Protein AF-A0A7I9VIJ0-F1 (afdb_monomer_lite)

Radius of gyration: 20.35 Å; chains: 1; bounding box: 54×64×34 Å

Foldseek 3Di:
DDDDDDDDDDPDDPPPDDDDPVVVVCLPLVVDLQWHKDQDPDPDDRIDIDGNVPDDDFDPDPVRDDDDPDDDDPLRVQVVVQSNVCVVVVDGDCPGPVVVVNVVVVPDDD

Sequence (110 aa):
MTNLSTESDQAQNGKRAGWPEAFVRRISRGEYPQYAYDRLPIGGSSESILRLDHTQPIGNDPASYKMTDFELTPEALGVIDEWFAWLVMGTVNPDGVLEMLASDLAALPD

Organism: NCBI:txid2590199

Structure (mmCIF, N/CA/C/O backbone):
data_AF-A0A7I9VIJ0-F1
#
_entry.id   AF-A0A7I9VIJ0-F1
#
loop_
_atom_site.group_PDB
_atom_site.id
_atom_site.type_symbol
_atom_site.label_atom_id
_atom_site.label_alt_id
_atom_site.label_comp_id
_atom_site.label_asym_id
_atom_site.label_entity_id
_atom_site.label_seq_id
_atom_site.pdbx_PDB_ins_code
_atom_site.Cartn_x
_atom_site.Cartn_y
_atom_site.Cartn_z
_atom_site.occupancy
_atom_site.B_iso_or_equiv
_atom_site.auth_seq_id
_atom_site.auth_comp_id
_atom_site.auth_asym_id
_atom_site.auth_atom_id
_atom_site.pdbx_PDB_model_num
ATOM 1 N N . MET A 1 1 ? -34.504 -48.848 7.688 1.00 40.22 1 MET A N 1
ATOM 2 C CA . MET A 1 1 ? -34.583 -48.074 8.942 1.00 40.22 1 MET A CA 1
ATOM 3 C C . MET A 1 1 ? -33.258 -48.243 9.658 1.00 40.22 1 MET A C 1
ATOM 5 O O . MET A 1 1 ? -33.040 -49.283 10.260 1.00 40.22 1 MET A O 1
ATOM 9 N N . THR A 1 2 ? -32.366 -47.265 9.526 1.00 36.44 2 THR A N 1
ATOM 10 C CA . THR A 1 2 ? -31.107 -47.209 10.276 1.00 36.44 2 THR A CA 1
ATOM 11 C C . THR A 1 2 ? -31.065 -45.828 10.906 1.00 36.44 2 THR A C 1
ATOM 13 O O . THR A 1 2 ? -31.020 -44.829 10.193 1.00 36.44 2 THR A O 1
ATOM 16 N N . ASN A 1 3 ? -31.200 -45.790 12.228 1.00 40.66 3 ASN A N 1
ATOM 17 C CA . ASN A 1 3 ? -31.141 -44.571 13.021 1.00 40.66 3 ASN A CA 1
ATOM 18 C C . ASN A 1 3 ? -29.702 -44.044 13.017 1.00 40.66 3 ASN A C 1
ATOM 20 O O . ASN A 1 3 ? -28.790 -44.783 13.386 1.00 40.66 3 ASN A O 1
ATOM 24 N N . LEU A 1 4 ? -29.515 -42.779 12.641 1.00 42.81 4 LEU A N 1
ATOM 25 C CA . LEU A 1 4 ? -28.336 -42.010 13.028 1.00 42.81 4 LEU A CA 1
ATOM 26 C C . LEU A 1 4 ? -28.775 -41.030 14.116 1.00 42.81 4 LEU A C 1
ATOM 28 O O . LEU A 1 4 ? -29.513 -40.080 13.859 1.00 42.81 4 LEU A O 1
ATOM 32 N N . SER A 1 5 ?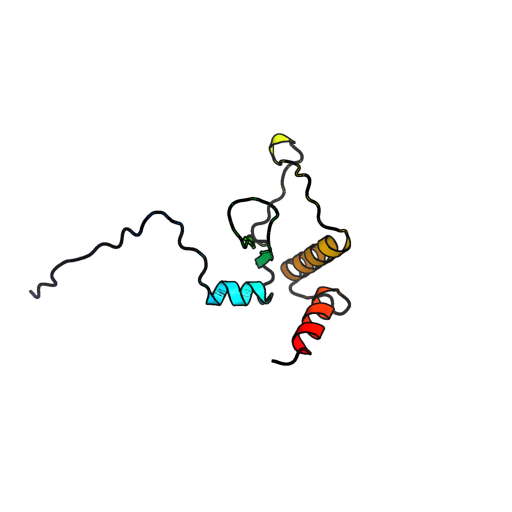 -28.365 -41.337 15.340 1.00 40.59 5 SER A N 1
ATOM 33 C CA . SER A 1 5 ? -28.497 -40.487 16.512 1.00 40.59 5 SER A CA 1
ATOM 34 C C . SER A 1 5 ? -27.597 -39.257 16.364 1.00 40.59 5 SER A C 1
ATOM 36 O O . SER A 1 5 ? -26.396 -39.398 16.173 1.00 40.59 5 SER A O 1
ATOM 38 N N . THR A 1 6 ? -28.244 -38.094 16.398 1.00 40.00 6 THR A N 1
ATOM 39 C CA . THR A 1 6 ? -28.011 -36.948 17.292 1.00 40.00 6 THR A CA 1
ATOM 40 C C . THR A 1 6 ? -26.592 -36.399 17.515 1.00 40.00 6 THR A C 1
ATOM 42 O O . THR A 1 6 ? -25.664 -37.124 17.851 1.00 40.00 6 THR A O 1
ATOM 45 N N . GLU A 1 7 ? -26.567 -35.057 17.515 1.00 37.03 7 GLU A N 1
ATOM 46 C CA . GLU A 1 7 ? -25.622 -34.139 18.176 1.00 37.03 7 GLU A CA 1
ATOM 47 C C . GLU A 1 7 ? -24.312 -33.841 17.421 1.00 37.03 7 GLU A C 1
ATOM 49 O O . GLU A 1 7 ? -23.672 -34.711 16.852 1.00 37.03 7 GLU A O 1
ATOM 54 N N . SER A 1 8 ? -23.854 -32.592 17.318 1.00 34.00 8 SER A N 1
ATOM 55 C CA . SER A 1 8 ? -24.133 -31.427 18.165 1.00 34.00 8 SER A CA 1
ATOM 56 C C . SER A 1 8 ? -23.633 -30.144 17.499 1.00 34.00 8 SER A C 1
ATOM 58 O O . SER A 1 8 ? -22.595 -30.136 16.839 1.00 34.00 8 SER A O 1
ATOM 60 N N . ASP A 1 9 ? -24.396 -29.079 17.732 1.00 47.09 9 ASP A N 1
ATOM 61 C CA . ASP A 1 9 ? -23.999 -27.677 17.839 1.00 47.09 9 ASP A CA 1
ATOM 62 C C 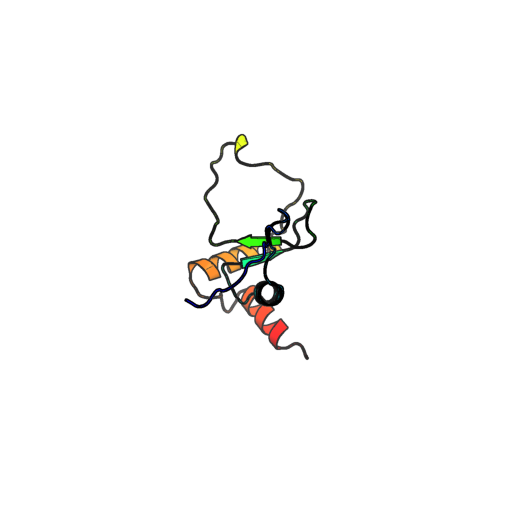. ASP A 1 9 ? -22.513 -27.334 17.671 1.00 47.09 9 ASP A C 1
ATOM 64 O O . ASP A 1 9 ? -21.652 -27.728 18.460 1.00 47.09 9 ASP A O 1
ATOM 68 N N . GLN A 1 10 ? -22.259 -26.396 16.762 1.00 40.25 10 GLN A N 1
ATOM 69 C CA . GLN A 1 10 ? -21.244 -25.369 16.971 1.00 40.25 10 GLN A CA 1
ATOM 70 C C . GLN A 1 10 ? -21.854 -24.005 16.630 1.00 40.25 10 GLN A C 1
ATOM 72 O O . GLN A 1 10 ? -21.531 -23.374 15.627 1.00 40.25 10 GLN A O 1
ATOM 77 N N . ALA A 1 11 ? -22.727 -23.526 17.516 1.00 45.03 11 ALA A N 1
ATOM 78 C CA . ALA A 1 11 ? -22.839 -22.097 17.767 1.00 45.03 11 ALA A CA 1
ATOM 79 C C . ALA A 1 11 ? -21.517 -21.633 18.406 1.00 45.03 11 ALA A C 1
ATOM 81 O O . ALA A 1 11 ? -21.378 -21.577 19.627 1.00 45.03 11 ALA A O 1
ATOM 82 N N . GLN A 1 12 ? -20.499 -21.360 17.588 1.00 39.22 12 GLN A N 1
ATOM 83 C CA . GLN A 1 12 ? -19.275 -20.739 18.079 1.00 39.22 12 GLN A CA 1
ATOM 84 C C . GLN A 1 12 ? -19.517 -19.240 18.255 1.00 39.22 12 GLN A C 1
ATOM 86 O O . GLN A 1 12 ? -19.671 -18.502 17.288 1.00 39.22 12 GLN A O 1
ATOM 91 N N . ASN A 1 13 ? -19.608 -18.844 19.528 1.00 41.22 13 ASN A N 1
ATOM 92 C CA . ASN A 1 13 ? -19.173 -17.574 20.112 1.00 41.22 13 ASN A CA 1
ATOM 93 C C . ASN A 1 13 ? -18.913 -16.453 19.087 1.00 41.22 13 ASN A C 1
ATOM 95 O O . ASN A 1 13 ? -17.933 -16.523 18.355 1.00 41.22 13 ASN A O 1
ATOM 99 N N . GLY A 1 14 ? -19.745 -15.405 19.082 1.00 44.69 14 GLY A N 1
ATOM 100 C CA . GLY A 1 14 ? -19.776 -14.299 18.106 1.00 44.69 1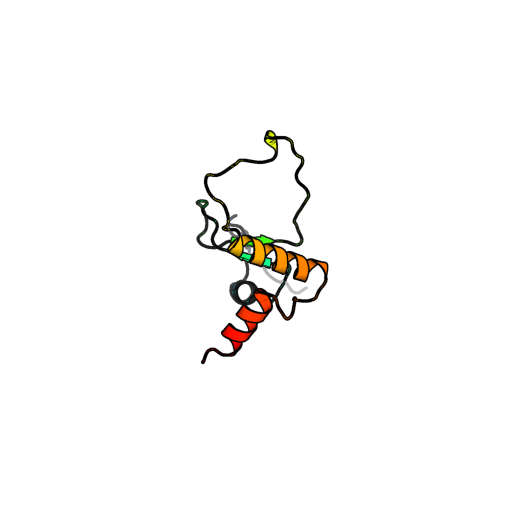4 GLY A CA 1
ATOM 101 C C . GLY A 1 14 ? -18.515 -13.426 17.956 1.00 44.69 14 GLY A C 1
ATOM 102 O O . GLY A 1 14 ? -18.609 -12.292 17.487 1.00 44.69 14 GLY A O 1
ATOM 103 N N . LYS A 1 15 ? -17.326 -13.920 18.315 1.00 52.19 15 LYS A N 1
ATOM 104 C CA . LYS A 1 15 ? -16.056 -13.428 17.783 1.00 52.19 15 LYS A CA 1
ATOM 105 C C . LYS A 1 15 ? -15.993 -13.800 16.306 1.00 52.19 15 LYS A C 1
ATOM 107 O O . LYS A 1 15 ? -15.990 -14.976 15.959 1.00 52.19 15 LYS A O 1
ATOM 112 N N . ARG A 1 16 ? -15.937 -12.787 15.437 1.00 56.81 16 ARG A N 1
ATOM 113 C CA . ARG A 1 16 ? -15.677 -12.972 14.004 1.00 56.81 16 ARG A CA 1
ATOM 114 C C . ARG A 1 16 ? -14.499 -13.935 13.844 1.00 56.81 16 ARG A C 1
ATOM 116 O O . ARG A 1 16 ? -13.432 -13.672 14.399 1.00 56.81 16 ARG A O 1
ATOM 123 N N . ALA A 1 17 ? -14.702 -15.035 13.122 1.00 68.69 17 ALA A N 1
ATOM 124 C CA . ALA A 1 17 ? -13.601 -15.892 12.716 1.00 68.69 17 ALA A CA 1
ATOM 125 C C . ALA A 1 17 ? -12.618 -15.017 11.923 1.00 68.69 17 ALA A C 1
ATOM 127 O O . ALA A 1 17 ? -13.006 -14.379 10.942 1.00 68.69 17 ALA A O 1
ATOM 128 N N . GLY A 1 18 ? -11.391 -14.886 12.425 1.00 82.69 18 GLY A N 1
ATOM 129 C CA . GLY A 1 18 ? -10.334 -14.144 11.745 1.00 82.69 18 GLY A CA 1
ATOM 130 C C . GLY A 1 18 ? -9.916 -14.829 10.443 1.00 82.69 18 GLY A C 1
ATOM 131 O O . GLY A 1 18 ? -10.418 -15.895 10.083 1.00 82.69 18 GLY A O 1
ATOM 132 N N . TRP A 1 19 ? -8.969 -14.223 9.735 1.00 89.25 19 TRP A N 1
ATOM 133 C CA . TRP A 1 19 ? -8.374 -14.839 8.552 1.00 89.25 19 TRP A CA 1
ATOM 134 C C . TRP A 1 19 ? -7.539 -16.072 8.938 1.00 89.25 19 TRP A C 1
ATOM 136 O O . TRP A 1 19 ? -6.883 -16.051 9.981 1.00 89.25 19 TRP A O 1
ATOM 146 N N . PRO A 1 20 ? -7.512 -17.135 8.112 1.00 92.50 20 PRO A N 1
ATOM 147 C CA . PRO A 1 20 ? -6.610 -18.262 8.335 1.00 92.50 20 PRO A CA 1
ATOM 148 C C . PRO A 1 20 ? -5.147 -17.803 8.348 1.00 92.50 20 PRO A C 1
ATOM 150 O O . PRO A 1 20 ? -4.721 -17.092 7.442 1.00 92.50 20 PRO A O 1
ATOM 153 N N . GLU A 1 21 ? -4.352 -18.247 9.320 1.00 92.25 21 GLU A N 1
ATOM 154 C CA . GLU A 1 21 ? -2.961 -17.794 9.506 1.00 92.25 21 GLU A CA 1
ATOM 155 C C . GLU A 1 21 ? -2.084 -18.019 8.264 1.00 92.25 21 GLU A C 1
ATOM 157 O O . GLU A 1 21 ? -1.346 -17.131 7.838 1.00 92.25 21 GLU A O 1
ATOM 162 N N . ALA A 1 22 ? -2.234 -19.176 7.611 1.00 94.06 22 ALA A N 1
ATOM 163 C CA . ALA A 1 22 ? -1.537 -19.472 6.362 1.00 94.06 22 ALA A CA 1
ATOM 164 C C . ALA A 1 22 ? -1.868 -18.459 5.254 1.00 94.06 22 ALA A C 1
ATOM 166 O O . ALA A 1 22 ? -1.011 -18.142 4.437 1.00 94.06 22 ALA A O 1
ATOM 167 N N . PHE A 1 23 ? -3.092 -17.930 5.231 1.00 94.88 23 PHE A N 1
ATOM 168 C CA . PHE A 1 23 ? -3.497 -16.908 4.274 1.00 94.88 23 PHE A CA 1
ATOM 169 C C . PHE A 1 23 ? -2.953 -15.525 4.654 1.00 94.88 23 PHE A C 1
ATOM 171 O O . PHE A 1 23 ? -2.434 -14.826 3.787 1.00 94.88 23 PHE A O 1
ATOM 178 N N . VAL A 1 24 ? -2.969 -15.171 5.945 1.00 93.50 24 VAL A N 1
ATOM 179 C CA . VAL A 1 24 ? -2.347 -13.933 6.454 1.00 93.50 24 VAL A CA 1
ATOM 180 C C . VAL A 1 24 ? -0.865 -13.873 6.082 1.00 93.50 24 VAL A C 1
ATOM 182 O O . VAL A 1 24 ? -0.416 -12.855 5.567 1.00 93.50 24 VAL A O 1
ATOM 185 N N . ARG A 1 25 ? -0.124 -14.980 6.237 1.00 93.06 25 ARG A N 1
ATOM 186 C CA . ARG A 1 25 ? 1.299 -15.067 5.860 1.00 93.06 25 ARG A CA 1
ATOM 187 C C . ARG A 1 25 ? 1.545 -14.807 4.370 1.00 93.06 25 ARG A C 1
ATOM 189 O O . ARG A 1 25 ? 2.585 -14.270 4.006 1.00 93.06 25 ARG A O 1
ATOM 196 N N . ARG A 1 26 ? 0.625 -15.218 3.498 1.00 94.75 26 ARG A N 1
ATOM 197 C CA . ARG A 1 26 ? 0.737 -14.984 2.049 1.00 94.75 26 ARG A CA 1
ATOM 198 C C . ARG A 1 26 ? 0.436 -13.529 1.703 1.00 94.75 26 ARG A C 1
ATOM 200 O O . ARG A 1 26 ? 1.159 -12.920 0.923 1.00 94.75 26 ARG A O 1
ATOM 207 N N . ILE A 1 27 ? -0.578 -12.946 2.347 1.00 95.06 27 ILE A N 1
ATOM 208 C CA . ILE A 1 27 ? -0.883 -11.516 2.222 1.00 95.06 27 ILE A CA 1
ATOM 209 C C . ILE A 1 27 ? 0.297 -10.664 2.703 1.00 95.06 27 ILE A C 1
ATOM 211 O O . ILE A 1 27 ? 0.701 -9.745 2.001 1.00 95.06 27 ILE A O 1
ATOM 215 N N . SER A 1 28 ? 0.897 -10.984 3.854 1.00 91.00 28 SER A N 1
ATOM 216 C CA . SER A 1 28 ? 2.034 -10.223 4.396 1.00 91.00 28 SER A CA 1
ATOM 217 C C . SER A 1 28 ? 3.294 -10.301 3.529 1.00 91.00 28 SER A C 1
ATOM 219 O O . SER A 1 28 ? 4.225 -9.533 3.736 1.00 91.00 28 SER A O 1
ATOM 221 N N . ARG A 1 29 ? 3.348 -11.244 2.582 1.00 90.44 29 ARG A N 1
ATOM 222 C CA . ARG A 1 29 ? 4.413 -11.383 1.579 1.00 90.44 29 ARG A CA 1
ATOM 223 C C . ARG A 1 29 ? 4.092 -10.674 0.264 1.00 90.44 29 ARG A C 1
ATOM 225 O O . ARG A 1 29 ? 4.862 -10.793 -0.678 1.00 90.44 29 ARG A O 1
ATOM 232 N N . GLY A 1 30 ? 2.953 -9.989 0.186 1.00 91.19 30 GLY A N 1
ATOM 233 C CA . GLY A 1 30 ? 2.521 -9.317 -1.030 1.00 91.19 30 GLY A CA 1
ATOM 234 C C . GLY A 1 30 ? 2.174 -10.279 -2.162 1.00 91.19 30 GLY A C 1
ATOM 235 O O . GLY A 1 30 ? 2.304 -9.904 -3.312 1.00 91.19 30 GLY A O 1
ATOM 236 N N . GLU A 1 31 ? 1.718 -11.510 -1.889 1.00 93.06 31 GLU A N 1
ATOM 237 C CA . GLU A 1 31 ? 1.327 -12.452 -2.961 1.00 93.06 31 GLU A CA 1
ATOM 238 C C . GLU A 1 31 ? 0.053 -12.024 -3.720 1.00 93.06 31 GLU A C 1
ATOM 240 O O . GLU A 1 31 ? -0.313 -12.632 -4.727 1.00 93.06 31 GLU A O 1
ATOM 245 N N . TYR A 1 32 ? -0.656 -11.012 -3.216 1.00 95.19 32 TYR A N 1
ATOM 246 C CA . TYR A 1 32 ? -1.984 -10.624 -3.669 1.00 95.19 32 TYR A CA 1
ATOM 247 C C . TYR A 1 32 ? -2.131 -9.099 -3.713 1.00 95.19 32 TYR A C 1
ATOM 249 O O . TYR A 1 32 ? -2.225 -8.486 -2.649 1.00 95.19 32 TYR A O 1
ATOM 257 N N . PRO A 1 33 ? -2.250 -8.470 -4.895 1.00 95.44 33 PRO A N 1
ATOM 258 C CA . PRO A 1 33 ? -2.370 -7.015 -4.985 1.00 95.44 33 PRO A CA 1
ATOM 259 C C . PRO A 1 33 ? -3.636 -6.464 -4.316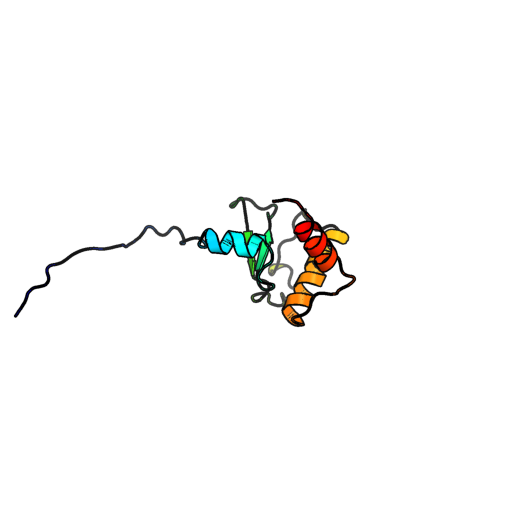 1.00 95.44 33 PRO A C 1
ATOM 261 O O . PRO A 1 33 ? -3.652 -5.328 -3.854 1.00 95.44 33 PRO A O 1
ATOM 264 N N . GLN A 1 34 ? -4.706 -7.259 -4.215 1.00 97.06 34 GLN A N 1
ATOM 265 C CA . GLN A 1 34 ? -5.963 -6.836 -3.593 1.00 97.06 34 GLN A CA 1
ATOM 266 C C . GLN A 1 34 ? -5.875 -6.652 -2.069 1.00 97.06 34 GLN A C 1
ATOM 268 O O . GLN A 1 34 ? -6.778 -6.060 -1.472 1.00 97.06 34 GLN A O 1
ATOM 273 N N . TYR A 1 35 ? -4.814 -7.162 -1.436 1.00 96.06 35 TYR A N 1
ATOM 274 C CA . TYR A 1 35 ? -4.627 -7.101 0.006 1.00 96.06 35 TYR A CA 1
ATOM 275 C C . TYR A 1 35 ? -3.324 -6.386 0.351 1.00 96.06 35 TYR A C 1
ATOM 277 O O . TYR A 1 35 ? -2.259 -6.797 -0.094 1.00 96.06 35 TYR A O 1
ATOM 285 N N . ALA A 1 36 ? -3.405 -5.378 1.216 1.00 92.62 36 ALA A N 1
ATOM 286 C CA . ALA A 1 36 ? -2.233 -4.796 1.860 1.00 92.62 36 ALA A CA 1
ATOM 287 C C . ALA A 1 36 ? -2.247 -5.151 3.349 1.00 92.62 36 ALA A C 1
ATOM 289 O O . ALA A 1 36 ? -3.262 -4.994 4.031 1.00 92.62 36 ALA A O 1
ATOM 290 N N . TYR A 1 37 ? -1.130 -5.674 3.843 1.00 92.69 37 TYR A N 1
ATOM 291 C CA . TYR A 1 37 ? -0.934 -5.952 5.260 1.00 92.69 37 TYR A CA 1
ATOM 292 C C . TYR A 1 37 ? -0.273 -4.745 5.920 1.00 92.69 37 TYR A C 1
ATOM 294 O O . TYR A 1 37 ? 0.788 -4.316 5.475 1.00 92.69 37 TYR A O 1
ATOM 302 N N . ASP A 1 38 ? -0.884 -4.215 6.976 1.00 90.00 38 ASP A N 1
ATOM 303 C CA . ASP A 1 38 ? -0.420 -2.990 7.624 1.00 90.00 38 ASP A CA 1
ATOM 304 C C . ASP A 1 38 ? -0.685 -2.989 9.140 1.00 90.00 38 ASP A C 1
ATOM 306 O O . ASP A 1 38 ? -1.473 -3.778 9.671 1.00 90.00 38 ASP A O 1
ATOM 310 N N . ARG A 1 39 ? -0.032 -2.075 9.857 1.00 89.06 39 ARG A N 1
ATOM 311 C CA . ARG A 1 39 ? -0.258 -1.776 11.271 1.00 89.06 39 ARG A CA 1
ATOM 312 C C . ARG A 1 39 ? -0.780 -0.355 11.412 1.00 89.06 39 ARG A C 1
ATOM 314 O O . ARG A 1 39 ? -0.022 0.594 11.587 1.00 89.06 39 ARG A O 1
ATOM 321 N N . LEU A 1 40 ? -2.103 -0.231 11.378 1.00 87.81 40 LEU A N 1
ATOM 322 C CA . LEU A 1 40 ? -2.754 1.066 11.490 1.00 87.81 40 LEU A CA 1
ATOM 323 C C . LEU A 1 40 ? -2.531 1.686 12.883 1.00 87.81 40 LEU A C 1
ATOM 325 O O . LEU A 1 40 ? -2.634 0.980 13.890 1.00 87.81 40 LEU A O 1
ATOM 329 N N . PRO A 1 41 ? -2.330 3.011 12.976 1.00 86.12 41 PRO A N 1
ATOM 330 C CA . PRO A 1 41 ? -2.135 3.725 14.239 1.00 86.12 41 PRO A CA 1
ATOM 331 C C . PRO A 1 41 ? -3.461 3.957 14.993 1.00 86.12 41 PRO A C 1
ATOM 333 O O . PRO A 1 41 ? -3.695 5.005 15.591 1.00 86.12 41 PRO A O 1
ATOM 336 N N . ILE A 1 42 ? -4.367 2.978 14.953 1.00 82.00 42 ILE A N 1
ATOM 337 C CA . ILE A 1 42 ? -5.668 2.998 15.624 1.00 82.00 42 ILE A CA 1
ATOM 338 C C . ILE A 1 42 ? -5.759 1.810 16.584 1.00 82.00 42 ILE A C 1
ATOM 340 O O . ILE A 1 42 ? -5.297 0.711 16.292 1.00 82.00 42 ILE A O 1
ATOM 344 N N . GLY A 1 43 ? -6.344 2.024 17.763 1.00 76.81 43 GLY A N 1
ATOM 345 C CA . GLY A 1 43 ? -6.486 0.959 18.755 1.00 76.81 43 GLY A CA 1
ATOM 346 C C . GLY A 1 43 ? -7.403 -0.172 18.272 1.00 76.81 43 GLY A C 1
ATOM 347 O O . GLY A 1 43 ? -8.401 0.076 17.600 1.00 76.81 43 GLY A O 1
ATOM 348 N N . GLY A 1 44 ? -7.096 -1.413 18.659 1.00 75.94 44 GLY A N 1
ATOM 349 C CA . GLY A 1 44 ? -8.001 -2.561 18.509 1.00 75.94 44 GLY A CA 1
ATOM 350 C C . GLY A 1 44 ? -7.338 -3.846 18.014 1.00 75.94 44 GLY A C 1
ATOM 351 O O . GLY A 1 44 ? -7.632 -4.912 18.548 1.00 75.94 44 GLY A O 1
ATOM 352 N N . SER A 1 45 ? -6.430 -3.757 17.041 1.00 78.25 45 SER A N 1
ATOM 353 C CA . SER A 1 45 ? -5.703 -4.905 16.480 1.00 78.25 45 SER A CA 1
ATOM 354 C C . SER A 1 45 ? -4.224 -4.572 16.322 1.00 78.25 45 SER A C 1
ATOM 356 O O . SER A 1 45 ? -3.878 -3.425 16.061 1.00 78.25 45 SER A O 1
ATOM 358 N N . SER A 1 46 ? -3.350 -5.571 16.460 1.00 82.12 46 SER A N 1
ATOM 359 C CA . SER A 1 46 ? -1.918 -5.424 16.172 1.00 82.12 46 SER A CA 1
ATOM 360 C C . SER A 1 46 ? -1.618 -5.376 14.674 1.00 82.12 46 SER A C 1
ATOM 362 O O . SER A 1 46 ? -0.545 -4.928 14.284 1.00 82.12 46 SER A O 1
ATOM 364 N N . GLU A 1 47 ? -2.537 -5.882 13.850 1.00 89.06 47 GLU A N 1
ATOM 365 C CA . GLU A 1 47 ? -2.359 -6.104 12.415 1.00 89.06 47 GLU A CA 1
ATOM 366 C C . GLU A 1 47 ? -3.683 -5.863 11.688 1.00 89.06 47 GLU A C 1
ATOM 368 O O . GLU A 1 47 ? -4.765 -6.153 12.211 1.00 89.06 47 GLU A O 1
ATOM 373 N N . SER A 1 48 ? -3.606 -5.317 10.483 1.00 90.75 48 SER A N 1
ATOM 374 C CA . SER A 1 48 ? -4.747 -4.976 9.642 1.00 90.75 48 SER A CA 1
ATOM 375 C C . SER A 1 48 ? -4.517 -5.501 8.231 1.00 90.75 48 SER A C 1
ATOM 377 O O . SER A 1 48 ? -3.438 -5.354 7.670 1.00 90.75 48 SER A O 1
ATOM 379 N N . ILE A 1 49 ? -5.553 -6.105 7.649 1.00 93.19 49 ILE A N 1
ATOM 380 C CA . ILE A 1 49 ? -5.582 -6.445 6.225 1.00 93.19 49 ILE A CA 1
ATOM 381 C C . ILE A 1 49 ? -6.510 -5.443 5.548 1.00 93.19 49 ILE A C 1
ATOM 383 O O . ILE A 1 49 ? -7.725 -5.464 5.767 1.00 93.19 49 ILE A O 1
ATOM 387 N N . LEU A 1 50 ? -5.929 -4.562 4.741 1.00 92.69 50 LEU A N 1
ATOM 388 C CA . LEU A 1 50 ? -6.640 -3.594 3.920 1.00 92.69 50 LEU A CA 1
ATOM 389 C C . LEU A 1 50 ? -7.077 -4.274 2.622 1.00 92.69 50 LEU A C 1
ATOM 391 O O . LEU A 1 50 ? -6.276 -4.924 1.953 1.00 92.69 50 LEU A O 1
ATOM 395 N N . ARG A 1 51 ? -8.356 -4.128 2.267 1.00 94.75 51 ARG A N 1
ATOM 396 C CA . ARG A 1 51 ? -8.927 -4.653 1.021 1.00 94.75 51 ARG A CA 1
ATOM 397 C C . ARG A 1 51 ? -9.001 -3.553 -0.022 1.00 94.75 51 ARG A C 1
ATOM 399 O O . ARG A 1 51 ? -9.961 -2.784 -0.046 1.00 94.75 51 ARG A O 1
ATOM 406 N N . LEU A 1 52 ? -7.978 -3.476 -0.861 1.00 94.06 52 LEU A N 1
ATOM 407 C CA . LEU A 1 52 ? -7.848 -2.423 -1.865 1.00 94.06 52 LEU A CA 1
ATOM 408 C C . LEU A 1 52 ? -8.872 -2.591 -2.997 1.00 94.06 52 LEU A C 1
ATOM 410 O O . LEU A 1 52 ? -9.365 -1.608 -3.544 1.00 94.06 52 LEU A O 1
ATOM 414 N N . ASP A 1 53 ? -9.290 -3.827 -3.268 1.00 94.19 53 ASP A N 1
ATOM 415 C CA . ASP A 1 53 ? -10.363 -4.161 -4.211 1.00 94.19 53 ASP A CA 1
ATOM 416 C C . ASP A 1 53 ? -11.760 -3.722 -3.743 1.00 94.19 53 ASP A C 1
ATOM 418 O O . ASP A 1 53 ? -12.706 -3.675 -4.526 1.00 94.19 53 ASP A O 1
ATOM 422 N N . HIS A 1 54 ? -11.901 -3.400 -2.459 1.00 93.81 54 HIS A N 1
ATOM 423 C CA . HIS A 1 54 ? -13.134 -2.897 -1.857 1.00 93.81 54 HIS A CA 1
ATOM 424 C C . HIS A 1 54 ? -13.094 -1.383 -1.620 1.00 93.81 54 HIS A C 1
ATOM 426 O O . HIS A 1 54 ? -13.956 -0.840 -0.926 1.00 93.81 54 HIS A O 1
ATOM 432 N N . THR A 1 55 ? -12.103 -0.687 -2.176 1.00 90.69 55 THR A N 1
ATOM 433 C CA . THR A 1 55 ? -12.033 0.771 -2.082 1.00 90.69 55 THR A CA 1
ATOM 434 C C . THR A 1 55 ? -13.190 1.395 -2.849 1.00 90.69 55 THR A C 1
ATOM 436 O O . THR A 1 55 ? -13.582 0.939 -3.923 1.00 90.69 55 THR A O 1
ATOM 439 N N . GLN A 1 56 ? -13.809 2.404 -2.244 1.00 88.50 56 GLN A N 1
ATOM 440 C CA . GLN A 1 56 ? -14.932 3.132 -2.820 1.00 88.50 56 GLN A CA 1
ATOM 441 C C . GLN A 1 56 ? -14.605 4.621 -2.783 1.00 88.50 56 GLN A C 1
ATOM 443 O O . GLN A 1 56 ? -13.978 5.077 -1.821 1.00 88.50 56 GLN A O 1
ATOM 448 N N . PRO A 1 57 ? -15.034 5.394 -3.791 1.00 87.00 57 PRO A N 1
ATOM 449 C CA . PRO A 1 57 ? -14.923 6.838 -3.723 1.00 87.00 57 PRO A CA 1
ATOM 450 C C . PRO A 1 57 ? -15.722 7.344 -2.519 1.00 87.00 57 PRO A C 1
ATOM 452 O O . PRO A 1 57 ? -16.900 7.019 -2.359 1.00 87.00 57 PRO A O 1
ATOM 455 N N . ILE A 1 58 ? -15.081 8.150 -1.677 1.00 87.31 58 ILE A N 1
ATOM 456 C CA . ILE A 1 58 ? -15.760 8.884 -0.611 1.00 87.31 58 ILE A CA 1
ATOM 457 C C . ILE A 1 58 ? -16.134 10.275 -1.124 1.00 87.31 58 ILE A C 1
ATOM 459 O O . ILE A 1 58 ? -15.373 10.909 -1.855 1.00 87.31 58 ILE A O 1
ATOM 463 N N . GLY A 1 59 ? -17.330 10.748 -0.773 1.00 86.31 59 GLY A N 1
ATOM 464 C CA . GLY A 1 59 ? -17.740 12.115 -1.084 1.00 86.31 59 GLY A CA 1
ATOM 465 C C . GLY A 1 59 ? -16.927 13.135 -0.284 1.00 86.31 59 GLY A C 1
ATOM 466 O O . GLY A 1 59 ? -16.418 12.831 0.791 1.00 86.31 59 GLY A O 1
ATOM 467 N N . ASN A 1 60 ? -16.860 14.376 -0.772 1.00 88.12 60 ASN A N 1
ATOM 468 C CA . ASN A 1 60 ? -16.194 15.479 -0.066 1.00 88.12 60 ASN A CA 1
ATOM 469 C C . ASN A 1 60 ? -17.053 16.083 1.069 1.00 88.12 60 ASN A C 1
ATOM 471 O O . ASN A 1 60 ? -16.885 17.243 1.437 1.00 88.12 60 ASN A O 1
ATOM 475 N N . ASP A 1 61 ? -18.021 15.331 1.594 1.00 92.62 61 ASP A N 1
ATOM 476 C CA . ASP A 1 61 ? -18.782 15.762 2.764 1.00 92.62 61 ASP A CA 1
ATOM 477 C C . ASP A 1 61 ? -17.924 15.506 4.016 1.00 92.62 61 ASP A C 1
ATOM 479 O O . ASP A 1 61 ? -17.534 14.354 4.234 1.00 92.62 61 ASP A O 1
ATOM 483 N N . PRO A 1 62 ? -17.630 16.521 4.852 1.00 88.75 62 PRO A N 1
ATOM 484 C CA . PRO A 1 62 ? -16.855 16.344 6.081 1.00 88.75 62 PRO A CA 1
ATOM 485 C C . PRO A 1 62 ? -17.443 15.319 7.061 1.00 88.75 62 PRO A C 1
ATOM 487 O O . PRO A 1 62 ? -16.725 14.827 7.923 1.00 88.75 62 PRO A O 1
ATOM 490 N N . ALA A 1 63 ? -18.729 14.972 6.951 1.00 89.69 63 ALA A N 1
ATOM 491 C CA . ALA A 1 63 ? -19.338 13.900 7.734 1.00 89.69 63 ALA A CA 1
ATOM 492 C C . ALA A 1 63 ? -18.947 12.486 7.252 1.00 89.69 63 ALA A C 1
ATOM 494 O O . ALA A 1 63 ? -19.210 11.511 7.954 1.00 89.69 63 ALA A O 1
ATOM 495 N N . SER A 1 64 ? -18.327 12.356 6.073 1.00 88.88 64 SER A N 1
ATOM 496 C CA . SER A 1 64 ? -17.946 11.068 5.469 1.00 88.88 64 SER A CA 1
ATOM 497 C C . SER A 1 64 ? -16.591 10.541 5.947 1.00 88.88 64 SER A C 1
ATOM 499 O O . SER A 1 64 ? -16.297 9.362 5.754 1.00 88.88 64 SER A O 1
ATOM 501 N N . TYR A 1 65 ? -15.756 11.385 6.557 1.00 88.44 65 TYR A N 1
ATOM 502 C CA . TYR A 1 65 ? -14.431 11.005 7.040 1.00 88.44 65 TYR A CA 1
ATOM 503 C C . TYR A 1 65 ? -14.066 11.754 8.321 1.00 88.44 65 TYR A C 1
ATOM 505 O O . TYR A 1 65 ? -14.614 12.804 8.643 1.00 88.44 65 TYR A O 1
ATOM 513 N N . LYS A 1 66 ? -13.110 11.206 9.070 1.00 87.56 66 LYS A N 1
ATOM 514 C CA . LYS A 1 66 ? -12.530 11.859 10.242 1.00 87.56 66 LYS A CA 1
ATOM 515 C C . LYS A 1 66 ? -11.039 12.029 10.005 1.00 87.56 66 LYS A C 1
ATOM 517 O O . LYS A 1 66 ? -10.345 11.032 9.827 1.00 87.56 66 LYS A O 1
ATOM 522 N N . MET A 1 67 ? -10.559 13.269 10.049 1.00 88.12 67 MET A N 1
ATOM 523 C CA . MET A 1 67 ? -9.121 13.530 10.046 1.00 88.12 67 MET A CA 1
ATOM 524 C C . MET A 1 67 ? -8.487 12.995 11.332 1.00 88.12 67 MET A C 1
ATOM 526 O O . MET A 1 67 ? -9.056 13.112 12.423 1.00 88.12 67 MET A O 1
ATOM 530 N N . THR A 1 68 ? -7.317 12.391 11.186 1.00 87.94 68 THR A N 1
ATOM 531 C CA . THR A 1 68 ? -6.462 11.938 12.282 1.00 87.94 68 THR A CA 1
ATOM 532 C C . THR A 1 68 ? -5.165 12.741 12.253 1.00 87.94 68 THR A C 1
ATOM 534 O O . THR A 1 68 ? -4.872 13.414 11.269 1.00 87.94 68 THR A O 1
ATOM 537 N N . ASP A 1 69 ? -4.369 12.642 13.315 1.00 91.62 69 ASP A N 1
ATOM 538 C CA . ASP A 1 69 ? -3.031 13.247 13.363 1.00 91.62 69 ASP A CA 1
ATOM 539 C C . ASP A 1 69 ? -1.964 12.352 12.697 1.00 91.62 69 ASP A C 1
ATOM 541 O O . ASP A 1 69 ? -0.768 12.532 12.918 1.00 91.62 69 ASP A O 1
ATOM 545 N N . PHE A 1 70 ? -2.388 11.342 11.929 1.00 90.38 70 PHE A N 1
ATOM 546 C CA . PHE A 1 70 ? -1.508 10.377 11.281 1.00 90.38 70 PHE A CA 1
ATOM 547 C C . PHE A 1 70 ? -1.571 10.543 9.767 1.00 90.38 70 PHE A C 1
ATOM 549 O O . PHE A 1 70 ? -2.650 10.492 9.178 1.00 90.38 70 PHE A O 1
ATOM 556 N N . GLU A 1 71 ? -0.406 10.656 9.141 1.00 91.00 71 GLU A N 1
ATOM 557 C CA . GLU A 1 71 ? -0.247 10.696 7.690 1.00 91.00 71 GLU A CA 1
ATOM 558 C C . GLU A 1 71 ? 0.878 9.756 7.250 1.00 91.00 71 GLU A C 1
ATOM 560 O O . GLU A 1 71 ? 1.815 9.484 8.005 1.00 91.00 71 GLU A O 1
ATOM 565 N N . LEU A 1 72 ? 0.774 9.242 6.024 1.00 91.19 72 LEU A N 1
ATOM 566 C CA . LEU A 1 72 ? 1.887 8.555 5.378 1.00 91.19 72 LEU A CA 1
ATOM 567 C C . LEU A 1 72 ? 2.894 9.596 4.888 1.00 91.19 72 LEU A C 1
ATOM 569 O O . LEU A 1 72 ? 2.504 10.649 4.384 1.00 91.19 72 LEU A O 1
ATOM 573 N N . THR A 1 73 ? 4.186 9.282 4.985 1.00 94.44 73 THR A N 1
ATOM 574 C CA . THR A 1 73 ? 5.206 10.101 4.319 1.00 94.44 73 THR A CA 1
ATOM 575 C C . THR A 1 73 ? 5.034 10.007 2.798 1.00 94.44 73 THR A C 1
ATOM 577 O O . THR A 1 73 ? 4.452 9.030 2.314 1.00 94.44 73 THR A O 1
ATOM 580 N N . PRO A 1 74 ? 5.553 10.970 2.017 1.00 94.44 74 PRO A N 1
ATOM 581 C CA . PRO A 1 74 ? 5.481 10.911 0.557 1.00 94.44 74 PRO A CA 1
ATOM 582 C C . PRO A 1 74 ? 6.020 9.599 -0.033 1.00 94.44 74 PRO A C 1
ATOM 584 O O . PRO A 1 74 ? 5.447 9.062 -0.975 1.00 94.44 74 PRO A O 1
ATOM 587 N N . GLU A 1 75 ? 7.083 9.046 0.549 1.00 91.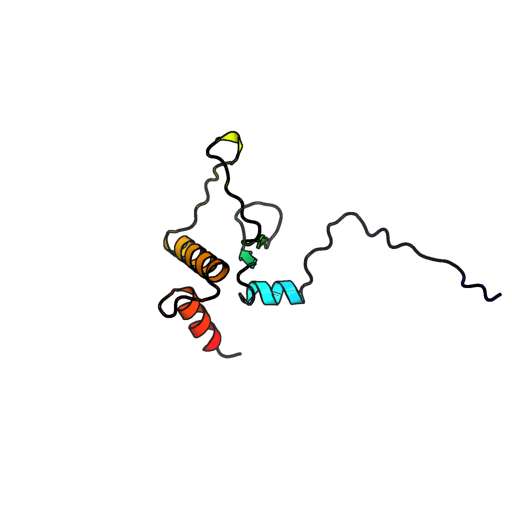44 75 GLU A N 1
ATOM 588 C CA . GLU A 1 75 ? 7.686 7.783 0.116 1.00 91.44 75 GLU A CA 1
ATOM 589 C C . GLU A 1 75 ? 6.770 6.593 0.417 1.00 91.44 75 GLU A C 1
ATOM 591 O O . GLU A 1 75 ? 6.555 5.743 -0.445 1.00 91.44 75 GLU A O 1
ATOM 596 N N . ALA A 1 76 ? 6.190 6.547 1.621 1.00 90.94 76 ALA A N 1
ATOM 597 C CA . ALA A 1 76 ? 5.252 5.495 2.002 1.00 90.94 76 ALA A CA 1
ATOM 598 C C . ALA A 1 76 ? 3.961 5.560 1.171 1.00 90.94 76 ALA A C 1
ATOM 600 O O . ALA A 1 76 ? 3.425 4.525 0.779 1.00 90.94 76 ALA A O 1
ATOM 601 N N . LEU A 1 77 ? 3.486 6.769 0.857 1.00 92.12 77 LEU A N 1
ATOM 602 C CA . LEU A 1 77 ? 2.356 6.970 -0.045 1.00 92.12 77 LEU A CA 1
ATOM 603 C C . LEU A 1 77 ? 2.675 6.468 -1.460 1.00 92.12 77 LEU A C 1
ATOM 605 O O . LEU A 1 77 ? 1.851 5.774 -2.046 1.00 92.12 77 LEU A O 1
ATOM 609 N N . GLY A 1 78 ? 3.887 6.721 -1.966 1.00 93.00 78 GLY A N 1
ATOM 610 C CA . GLY A 1 78 ? 4.332 6.221 -3.270 1.00 93.00 78 GLY A CA 1
ATOM 611 C C . GLY A 1 78 ? 4.304 4.691 -3.385 1.00 93.00 78 GLY A C 1
ATOM 612 O O . GLY A 1 78 ? 3.910 4.162 -4.422 1.00 93.00 78 GLY A O 1
ATOM 613 N N . VAL A 1 79 ? 4.637 3.971 -2.307 1.00 92.56 79 VAL A N 1
ATOM 614 C CA . VAL A 1 79 ? 4.504 2.501 -2.250 1.00 92.56 79 VAL A CA 1
ATOM 615 C C . VAL A 1 79 ? 3.043 2.076 -2.409 1.00 92.56 79 VAL A C 1
ATOM 617 O O . VAL A 1 79 ? 2.751 1.143 -3.155 1.00 92.56 79 VAL A O 1
ATOM 620 N N . ILE A 1 80 ? 2.118 2.761 -1.731 1.00 92.69 80 ILE A N 1
ATOM 621 C CA . ILE A 1 80 ? 0.681 2.477 -1.827 1.00 92.69 80 ILE A CA 1
ATOM 622 C C . ILE A 1 80 ? 0.147 2.801 -3.226 1.00 92.69 80 ILE A C 1
ATOM 624 O O . ILE A 1 80 ? -0.607 2.000 -3.776 1.00 92.69 80 ILE A O 1
ATOM 628 N N . ASP A 1 81 ? 0.564 3.914 -3.828 1.00 93.19 81 ASP A N 1
ATOM 629 C CA . ASP A 1 81 ? 0.175 4.290 -5.192 1.00 93.19 81 ASP A CA 1
ATOM 630 C C . ASP A 1 81 ? 0.624 3.242 -6.219 1.00 93.19 81 ASP A C 1
ATOM 632 O O . ASP A 1 81 ? -0.160 2.824 -7.075 1.00 93.19 81 ASP A O 1
ATOM 636 N N . GLU A 1 82 ? 1.864 2.759 -6.112 1.00 95.31 82 GLU A N 1
ATOM 637 C CA . GLU A 1 82 ? 2.376 1.696 -6.976 1.00 95.31 82 GLU A CA 1
ATOM 638 C C . GLU A 1 82 ? 1.645 0.366 -6.738 1.00 95.31 82 GLU A C 1
ATOM 640 O O . GLU A 1 82 ? 1.341 -0.360 -7.686 1.00 95.31 82 GLU A O 1
ATOM 645 N N . TRP A 1 83 ? 1.274 0.070 -5.489 1.00 95.19 83 TRP A N 1
ATOM 646 C CA . TRP A 1 83 ? 0.487 -1.117 -5.148 1.00 95.19 83 TRP A CA 1
ATOM 647 C C . TRP A 1 83 ? -0.916 -1.059 -5.757 1.00 95.19 83 TRP A C 1
ATOM 649 O O . TRP A 1 83 ? -1.408 -2.046 -6.311 1.00 95.19 83 TRP A O 1
ATOM 659 N N . PHE A 1 84 ? -1.561 0.109 -5.715 1.00 93.69 84 PHE A N 1
ATOM 660 C CA . PHE A 1 84 ? -2.828 0.342 -6.407 1.00 93.69 84 PHE A CA 1
ATOM 661 C C . PHE A 1 84 ? -2.679 0.224 -7.922 1.00 93.69 84 PHE A C 1
ATOM 663 O O . PHE A 1 84 ? -3.533 -0.386 -8.568 1.00 93.69 84 PHE A O 1
ATOM 670 N N . ALA A 1 85 ? -1.601 0.762 -8.496 1.00 94.38 85 ALA A N 1
ATOM 671 C CA . ALA A 1 85 ? -1.314 0.597 -9.915 1.00 94.38 85 ALA A CA 1
ATOM 672 C C . ALA A 1 85 ? -1.168 -0.888 -10.275 1.00 94.38 85 ALA A C 1
ATOM 674 O O . ALA A 1 85 ? -1.757 -1.327 -11.263 1.00 94.38 85 ALA A O 1
ATOM 675 N N . TRP A 1 86 ? -0.488 -1.680 -9.442 1.00 95.44 86 TRP A N 1
ATOM 676 C CA . TRP A 1 86 ? -0.389 -3.125 -9.628 1.00 95.44 86 TRP A CA 1
ATOM 677 C C . TRP A 1 86 ? -1.760 -3.810 -9.583 1.00 95.44 86 TRP A C 1
ATOM 679 O O . TRP A 1 86 ? -2.071 -4.602 -10.474 1.00 95.44 86 TRP A O 1
ATOM 689 N N . LEU A 1 87 ? -2.619 -3.469 -8.618 1.00 95.88 87 LEU A N 1
ATOM 690 C CA . LEU A 1 87 ? -3.985 -3.997 -8.551 1.00 95.88 87 LEU A CA 1
ATOM 691 C C . LEU A 1 87 ? -4.804 -3.682 -9.810 1.00 95.88 87 LEU A C 1
ATOM 693 O O . LEU A 1 87 ? -5.503 -4.555 -10.321 1.00 95.88 87 LEU A O 1
ATOM 697 N N . VAL A 1 88 ? -4.744 -2.442 -10.293 1.00 94.75 88 VAL A N 1
ATOM 698 C CA . VAL A 1 88 ? -5.579 -1.974 -11.410 1.00 94.75 88 VAL A CA 1
ATOM 699 C C . VAL A 1 88 ? -5.052 -2.465 -12.758 1.00 94.75 88 VAL A C 1
ATOM 701 O O . VAL A 1 88 ? -5.837 -2.867 -13.615 1.00 94.75 88 VAL A O 1
ATOM 704 N N . MET A 1 89 ? -3.735 -2.430 -12.955 1.00 95.31 89 MET A N 1
ATOM 705 C CA . MET A 1 89 ? -3.095 -2.722 -14.241 1.00 95.31 89 MET A CA 1
ATOM 706 C C . MET A 1 89 ? -2.660 -4.185 -14.370 1.00 95.31 89 MET A C 1
ATOM 708 O O . MET A 1 89 ? -2.448 -4.670 -15.479 1.00 95.31 89 MET A O 1
ATOM 712 N N . GLY A 1 90 ? -2.517 -4.899 -13.251 1.00 94.62 90 GLY A N 1
ATOM 713 C CA . GLY A 1 90 ? -2.033 -6.280 -13.208 1.00 94.62 90 GLY A CA 1
ATOM 714 C C . GLY A 1 90 ? -0.518 -6.425 -13.384 1.00 94.62 90 GLY A C 1
ATOM 715 O O . GLY A 1 90 ? -0.027 -7.548 -13.470 1.00 94.62 90 GLY A O 1
ATOM 716 N N . THR A 1 91 ? 0.231 -5.321 -13.425 1.00 93.31 91 THR A N 1
ATOM 717 C CA . THR A 1 91 ? 1.688 -5.302 -13.626 1.00 93.31 91 THR A CA 1
ATOM 718 C C . THR A 1 91 ? 2.374 -4.402 -12.606 1.00 93.31 91 THR A C 1
ATOM 720 O O . THR A 1 91 ? 1.858 -3.327 -12.303 1.00 93.31 91 THR A O 1
ATOM 723 N N . VAL A 1 92 ? 3.546 -4.813 -12.126 1.00 93.12 92 VAL A N 1
ATOM 724 C CA . VAL A 1 92 ? 4.427 -3.991 -11.282 1.00 93.12 92 VAL A CA 1
ATOM 725 C C . VAL A 1 92 ? 5.327 -3.139 -12.178 1.00 93.12 92 VAL A C 1
ATOM 727 O O . VAL A 1 92 ? 5.705 -3.573 -13.270 1.00 93.12 92 VAL A O 1
ATOM 730 N N . ASN A 1 93 ? 5.635 -1.913 -11.752 1.00 93.75 93 ASN A N 1
ATOM 731 C CA . ASN A 1 93 ? 6.588 -1.069 -12.461 1.00 93.75 93 ASN A CA 1
ATOM 732 C C . ASN A 1 93 ? 8.006 -1.640 -12.267 1.00 93.75 93 ASN A C 1
ATOM 734 O O . ASN A 1 93 ? 8.467 -1.679 -11.129 1.00 93.75 93 ASN A O 1
ATOM 738 N N . PRO A 1 94 ? 8.721 -2.047 -13.333 1.00 93.44 94 PRO A N 1
ATOM 739 C CA . PRO A 1 94 ? 10.042 -2.663 -13.190 1.00 93.44 94 PRO A CA 1
ATOM 740 C C . PRO A 1 94 ? 11.100 -1.719 -12.599 1.00 93.44 94 PRO A C 1
ATOM 742 O O . PRO A 1 94 ? 12.076 -2.182 -12.021 1.00 93.44 94 PRO A O 1
ATOM 745 N N . ASP A 1 95 ? 10.899 -0.406 -12.721 1.00 93.75 95 ASP A N 1
ATOM 746 C CA . ASP A 1 95 ? 11.781 0.618 -12.148 1.00 93.75 95 ASP A CA 1
ATOM 747 C C . ASP A 1 95 ? 11.215 1.200 -10.835 1.00 93.75 95 ASP A C 1
ATOM 749 O O . ASP A 1 95 ? 11.666 2.243 -10.355 1.00 93.75 95 ASP A O 1
ATOM 753 N N . GLY A 1 96 ? 10.162 0.580 -10.295 1.00 91.62 96 GLY A N 1
ATOM 754 C CA . GLY A 1 96 ? 9.425 1.042 -9.126 1.00 91.62 96 GLY A CA 1
ATOM 755 C C . GLY A 1 96 ? 9.955 0.506 -7.797 1.00 91.62 96 GLY A C 1
ATOM 756 O O . GLY A 1 96 ? 10.819 -0.371 -7.727 1.00 91.62 96 GLY A O 1
ATOM 757 N N . VAL A 1 97 ? 9.415 1.048 -6.707 1.00 91.88 97 VAL A N 1
ATOM 758 C CA . VAL A 1 97 ? 9.818 0.692 -5.343 1.00 91.88 97 VAL A CA 1
ATOM 759 C C . VAL A 1 97 ? 9.366 -0.725 -5.000 1.00 91.88 97 VAL A C 1
ATOM 761 O O . VAL A 1 97 ? 10.078 -1.424 -4.283 1.00 91.88 97 VAL A O 1
ATOM 764 N N . LEU A 1 98 ? 8.222 -1.184 -5.519 1.00 92.12 98 LEU A N 1
ATOM 765 C CA . LEU A 1 98 ? 7.753 -2.545 -5.247 1.00 92.12 98 LEU A CA 1
ATOM 766 C C . LEU A 1 98 ? 8.654 -3.601 -5.882 1.00 92.12 98 LEU A C 1
ATOM 768 O O . LEU A 1 98 ? 8.979 -4.583 -5.217 1.00 92.12 98 LEU A O 1
ATOM 772 N N . GLU A 1 99 ? 9.097 -3.389 -7.124 1.00 93.12 99 GLU A N 1
ATOM 773 C CA . GLU A 1 99 ? 10.028 -4.309 -7.789 1.00 93.12 99 GLU A CA 1
ATOM 774 C C . GLU A 1 99 ? 11.387 -4.336 -7.081 1.00 93.12 99 GLU A C 1
ATOM 776 O O . GLU A 1 99 ? 11.954 -5.408 -6.854 1.00 93.12 99 GLU A O 1
ATOM 781 N N . MET A 1 100 ? 11.886 -3.167 -6.664 1.00 91.94 100 MET A N 1
ATOM 782 C CA . MET A 1 100 ? 13.115 -3.061 -5.874 1.00 91.94 100 MET A CA 1
ATOM 783 C C . MET A 1 100 ? 13.003 -3.853 -4.562 1.00 91.94 100 MET A C 1
ATOM 785 O O . MET A 1 100 ? 13.859 -4.685 -4.273 1.00 91.94 100 MET A O 1
ATOM 789 N N . LEU A 1 101 ? 11.923 -3.657 -3.795 1.00 89.88 101 LEU A N 1
ATOM 790 C CA . LEU A 1 101 ? 11.695 -4.374 -2.535 1.00 89.88 101 LEU A CA 1
ATOM 791 C C . LEU A 1 101 ? 11.537 -5.886 -2.742 1.00 89.88 101 LEU A C 1
ATOM 793 O O . LEU A 1 101 ? 12.054 -6.671 -1.947 1.00 89.88 101 LEU A O 1
ATOM 797 N N . ALA A 1 102 ? 10.833 -6.305 -3.796 1.00 89.38 102 ALA A N 1
ATOM 798 C CA . A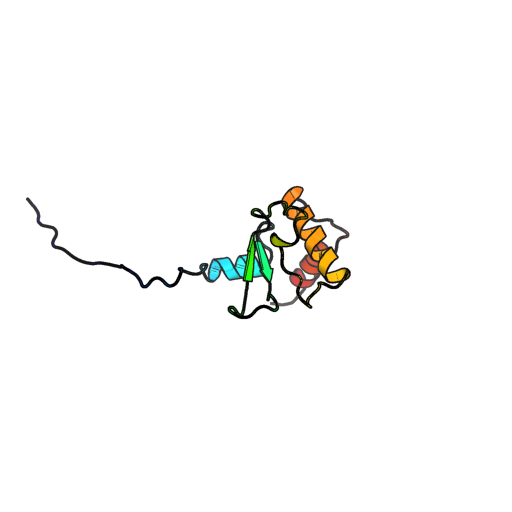LA A 1 102 ? 10.672 -7.716 -4.134 1.00 89.38 102 ALA A CA 1
ATOM 799 C C . ALA A 1 102 ? 12.019 -8.366 -4.490 1.00 89.38 102 ALA A C 1
ATOM 801 O O . ALA A 1 102 ? 12.318 -9.464 -4.016 1.00 89.38 102 ALA A O 1
ATOM 802 N N . SER A 1 103 ? 12.845 -7.664 -5.269 1.00 91.50 103 SER A N 1
ATOM 803 C CA . SER A 1 103 ? 14.193 -8.098 -5.644 1.00 91.50 103 SER A CA 1
ATOM 804 C C . SER A 1 103 ? 15.113 -8.214 -4.429 1.00 91.50 103 SER A C 1
ATOM 806 O O . SER A 1 103 ? 15.780 -9.236 -4.260 1.00 91.50 103 SER A O 1
ATOM 808 N N . ASP A 1 104 ? 15.107 -7.210 -3.549 1.00 91.50 104 ASP A N 1
ATOM 809 C CA . ASP A 1 104 ? 15.900 -7.208 -2.318 1.00 91.50 104 ASP A CA 1
ATOM 810 C C . ASP A 1 104 ? 15.499 -8.365 -1.396 1.00 91.50 104 ASP A C 1
ATOM 812 O O . ASP A 1 104 ? 16.358 -9.084 -0.886 1.00 91.50 104 ASP A O 1
ATOM 816 N N . LEU A 1 105 ? 14.193 -8.593 -1.219 1.00 86.75 105 LEU A N 1
ATOM 817 C CA . LEU A 1 105 ? 13.676 -9.689 -0.400 1.00 86.75 105 LEU A CA 1
ATOM 818 C C . LEU A 1 105 ? 14.058 -11.061 -0.973 1.00 86.75 105 LEU A C 1
ATOM 820 O O . LEU A 1 105 ? 14.403 -11.959 -0.210 1.00 86.75 105 LEU A O 1
ATOM 824 N N . ALA A 1 106 ? 14.026 -11.221 -2.299 1.00 87.62 106 ALA A N 1
ATOM 825 C CA . ALA A 1 106 ? 14.436 -12.453 -2.973 1.00 87.62 106 ALA A CA 1
ATOM 826 C C . ALA A 1 106 ? 15.951 -12.718 -2.885 1.00 87.62 106 ALA A C 1
ATOM 828 O O . ALA A 1 106 ? 16.381 -13.862 -3.031 1.00 87.62 106 ALA A O 1
ATOM 829 N N . ALA A 1 107 ? 16.757 -11.678 -2.655 1.00 91.62 107 ALA A N 1
ATOM 830 C CA . ALA A 1 107 ? 18.202 -11.782 -2.479 1.00 91.62 107 ALA A CA 1
ATOM 831 C C . ALA A 1 107 ? 18.628 -12.080 -1.029 1.00 91.62 107 ALA A C 1
ATOM 833 O O . ALA A 1 107 ? 19.799 -12.395 -0.793 1.00 91.62 107 ALA A O 1
ATOM 834 N N . LEU A 1 108 ? 17.715 -11.979 -0.053 1.00 85.12 108 LEU A N 1
ATOM 835 C CA . LEU A 1 108 ? 18.019 -12.313 1.336 1.00 85.12 108 LEU A CA 1
ATOM 836 C C . LEU A 1 108 ? 18.207 -13.832 1.509 1.00 85.12 108 LEU A C 1
ATOM 838 O O . LEU A 1 108 ? 17.460 -14.614 0.921 1.00 85.12 108 LEU A O 1
ATOM 842 N N . PRO A 1 109 ? 19.194 -14.268 2.313 1.00 82.50 109 PRO A N 1
ATOM 843 C CA . PRO A 1 109 ? 19.341 -15.676 2.660 1.00 82.50 109 PRO A CA 1
ATOM 844 C C . PRO A 1 109 ? 18.164 -16.149 3.527 1.00 82.50 109 PRO A C 1
ATOM 846 O O . PRO A 1 109 ? 17.633 -15.367 4.319 1.00 82.50 109 PRO A O 1
ATOM 849 N N . ASP A 1 110 ? 17.802 -17.427 3.376 1.00 73.00 110 ASP A N 1
ATOM 850 C CA . ASP A 1 110 ? 16.753 -18.105 4.159 1.00 73.00 110 ASP A CA 1
ATOM 851 C C . ASP A 1 110 ? 16.986 -18.060 5.683 1.00 73.00 110 ASP A C 1
ATOM 853 O O . ASP A 1 110 ? 18.149 -18.236 6.129 1.00 73.00 110 ASP A O 1
#

pLDDT: mean 83.5, std 17.71, range [34.0, 97.06]

Secondary structure (DSSP, 8-state):
-------------SSPP---HHHHHHHTTT--TTEEEE--SSTT-S-EEEEGGG--PPPS-GGG----S----HHHHHHHHHHHHHHHHS---TTSHHHHHHHHHHHS--